Protein AF-A0A182SQM7-F1 (afdb_monomer)

Structure (mmCIF, N/CA/C/O backbone):
data_AF-A0A182SQM7-F1
#
_entry.id   AF-A0A182SQM7-F1
#
loop_
_atom_site.group_PDB
_atom_site.id
_atom_site.type_symbol
_atom_site.label_atom_id
_atom_sit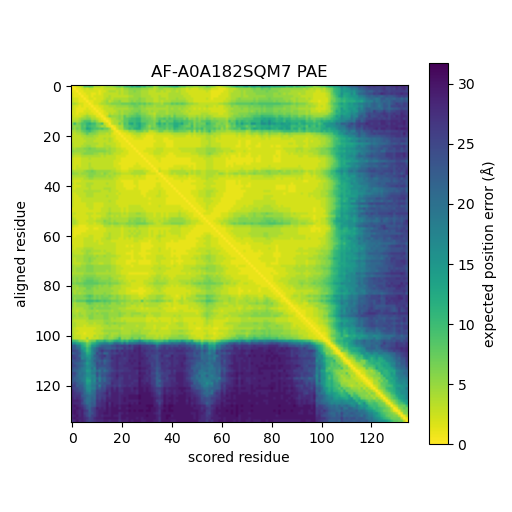e.label_alt_id
_atom_site.label_comp_id
_atom_site.label_asym_id
_atom_site.label_entity_id
_atom_site.label_seq_id
_atom_site.pdbx_PDB_ins_code
_atom_site.Cartn_x
_atom_site.Cartn_y
_atom_site.Cartn_z
_atom_site.occupancy
_atom_site.B_iso_or_equiv
_atom_site.auth_seq_id
_atom_site.auth_comp_id
_atom_site.auth_asym_id
_atom_site.auth_atom_id
_atom_site.pdbx_PDB_model_num
ATOM 1 N N . MET A 1 1 ? 3.279 10.301 -2.614 1.00 81.31 1 MET A N 1
ATOM 2 C CA . MET A 1 1 ? 3.862 10.328 -3.964 1.00 81.31 1 MET A CA 1
ATOM 3 C C . MET A 1 1 ? 4.035 8.900 -4.439 1.00 81.31 1 MET A C 1
ATOM 5 O O . MET A 1 1 ? 4.524 8.095 -3.651 1.00 81.31 1 MET A O 1
ATOM 9 N N . TRP A 1 2 ? 3.585 8.589 -5.652 1.00 90.38 2 TRP A N 1
ATOM 10 C CA . TRP A 1 2 ? 3.805 7.298 -6.308 1.00 90.38 2 TRP A CA 1
ATOM 11 C C . TRP A 1 2 ? 4.825 7.460 -7.431 1.00 90.38 2 TRP A C 1
ATOM 13 O O . TRP A 1 2 ? 4.866 8.499 -8.084 1.00 90.38 2 TRP A O 1
ATOM 23 N N . GLU A 1 3 ? 5.646 6.441 -7.635 1.00 93.25 3 GLU A N 1
ATOM 24 C CA . GLU A 1 3 ? 6.700 6.404 -8.641 1.00 93.25 3 GLU A CA 1
ATOM 25 C C . GLU A 1 3 ? 6.508 5.172 -9.526 1.00 93.25 3 GLU A C 1
ATOM 27 O O . GLU A 1 3 ? 6.259 4.075 -9.026 1.00 93.25 3 GLU A O 1
ATOM 32 N N . GLU A 1 4 ? 6.671 5.344 -10.831 1.00 93.81 4 GLU A N 1
ATOM 33 C CA . GLU A 1 4 ? 6.864 4.244 -11.766 1.00 93.81 4 GLU A CA 1
ATOM 34 C C . GLU A 1 4 ? 8.274 4.264 -12.331 1.00 93.81 4 GLU A C 1
ATOM 36 O O . GLU A 1 4 ? 8.772 5.314 -12.742 1.00 93.81 4 GLU A O 1
ATOM 41 N N . ARG A 1 5 ? 8.896 3.093 -12.454 1.00 94.81 5 ARG A N 1
ATOM 42 C CA . ARG A 1 5 ? 10.221 2.957 -13.059 1.00 94.81 5 ARG A CA 1
ATOM 43 C C . ARG A 1 5 ? 10.243 1.871 -14.117 1.00 94.81 5 ARG A C 1
ATOM 45 O O . ARG A 1 5 ? 9.826 0.746 -13.876 1.00 94.81 5 ARG A O 1
ATOM 52 N N . SER A 1 6 ? 10.832 2.183 -15.256 1.00 94.81 6 SER A N 1
ATOM 53 C CA . SER A 1 6 ? 11.361 1.211 -16.208 1.00 94.81 6 SER A CA 1
ATOM 54 C C . SER A 1 6 ? 12.871 1.405 -16.321 1.00 94.81 6 SER A C 1
ATOM 56 O O . SER A 1 6 ? 13.441 2.343 -15.762 1.00 94.81 6 SER A O 1
ATOM 58 N N . CYS A 1 7 ? 13.553 0.543 -17.075 1.00 92.00 7 CYS A N 1
ATOM 59 C CA . CYS A 1 7 ? 15.004 0.657 -17.244 1.00 92.00 7 CYS A CA 1
ATOM 60 C C . CYS A 1 7 ? 15.463 1.926 -17.974 1.00 92.00 7 CYS A C 1
ATOM 62 O O . CYS A 1 7 ? 16.656 2.212 -17.988 1.00 92.00 7 CYS A O 1
ATOM 64 N N . ARG A 1 8 ? 14.544 2.669 -18.603 1.00 91.75 8 ARG A N 1
ATOM 65 C CA . ARG A 1 8 ? 14.861 3.875 -19.382 1.00 91.75 8 ARG A CA 1
ATOM 66 C C . ARG A 1 8 ? 14.173 5.137 -18.875 1.00 91.75 8 ARG A C 1
ATOM 68 O O . ARG A 1 8 ? 14.527 6.220 -19.324 1.00 91.75 8 ARG A O 1
ATOM 75 N N . GLN A 1 9 ? 13.183 5.016 -17.994 1.00 93.88 9 GLN A N 1
ATOM 76 C CA . GLN A 1 9 ? 12.351 6.145 -17.597 1.00 93.88 9 GLN A CA 1
ATOM 77 C C . GLN A 1 9 ? 11.839 5.976 -16.166 1.00 93.88 9 GLN A C 1
ATOM 79 O O . GLN A 1 9 ? 11.435 4.883 -15.775 1.00 93.88 9 GLN A O 1
ATOM 84 N N . THR A 1 10 ? 11.789 7.087 -15.435 1.00 94.94 10 THR A N 1
ATOM 85 C CA . THR A 1 10 ? 11.073 7.219 -14.163 1.00 94.94 10 THR A CA 1
ATOM 86 C C . THR A 1 10 ? 9.936 8.222 -14.338 1.00 94.94 10 THR A C 1
ATOM 88 O O . THR A 1 10 ? 10.101 9.227 -15.034 1.00 94.94 10 THR A O 1
ATOM 91 N N . ARG A 1 11 ? 8.778 7.945 -13.737 1.00 93.12 11 ARG A N 1
ATOM 92 C CA . ARG A 1 11 ? 7.608 8.829 -13.711 1.00 93.12 11 ARG A CA 1
ATOM 93 C C . ARG A 1 11 ? 7.115 8.981 -12.288 1.00 93.12 11 ARG A C 1
ATOM 95 O O . ARG A 1 11 ? 7.177 8.051 -11.491 1.00 93.12 11 ARG A O 1
ATOM 102 N N . GLU A 1 12 ? 6.590 10.154 -12.000 1.00 92.25 12 GLU A N 1
ATOM 103 C CA . GLU A 1 12 ? 6.192 10.566 -10.669 1.00 92.25 12 GLU A CA 1
ATOM 104 C C . GLU A 1 12 ? 4.736 11.033 -10.710 1.00 92.25 12 GLU A C 1
ATOM 106 O O . GLU A 1 12 ? 4.360 11.869 -11.530 1.00 92.25 12 GLU A O 1
ATOM 111 N N . TRP A 1 13 ? 3.906 10.484 -9.826 1.00 85.56 13 TRP A N 1
ATOM 112 C CA . TRP A 1 13 ? 2.463 10.677 -9.837 1.00 85.56 13 TRP A CA 1
ATOM 113 C C . TRP A 1 13 ? 1.948 11.139 -8.477 1.00 85.56 13 TRP A C 1
ATOM 115 O O . TRP A 1 13 ? 2.096 1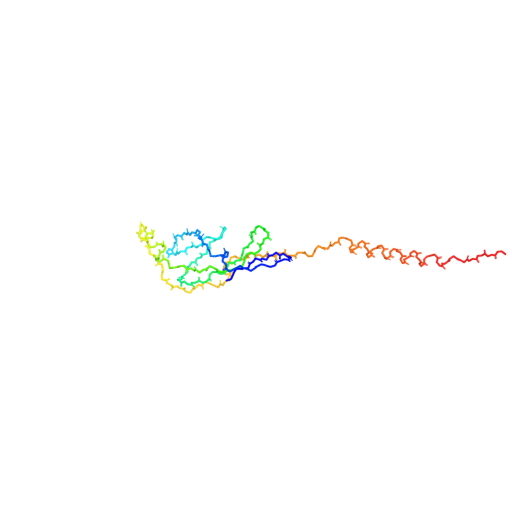0.449 -7.462 1.00 85.56 13 TRP A O 1
ATOM 125 N N . GLN A 1 14 ? 1.276 12.292 -8.462 1.00 82.62 14 GLN A N 1
ATOM 126 C CA . GLN A 1 14 ? 0.664 12.819 -7.240 1.00 82.62 14 GLN A CA 1
ATOM 127 C C . GLN A 1 14 ? -0.582 12.025 -6.819 1.00 82.62 14 GLN A C 1
ATOM 129 O O . G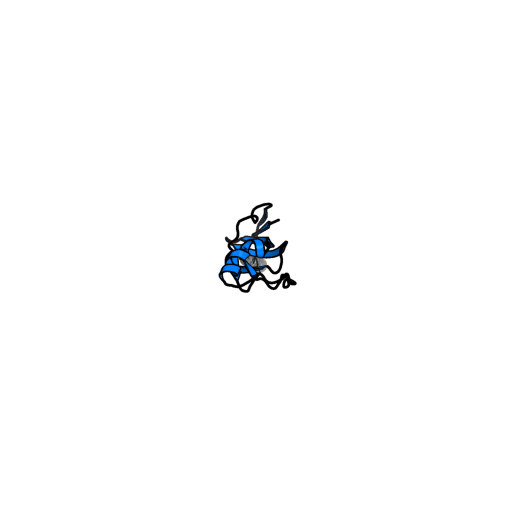LN A 1 14 ? -0.793 11.834 -5.622 1.00 82.62 14 GLN A O 1
ATOM 134 N N . HIS A 1 15 ? -1.356 11.500 -7.780 1.00 78.12 15 HIS A N 1
ATOM 135 C CA . HIS A 1 15 ? -2.680 10.910 -7.517 1.00 78.12 15 HIS A CA 1
ATOM 136 C C . HIS A 1 15 ? -2.872 9.458 -7.981 1.00 78.12 15 HIS A C 1
ATOM 138 O O . HIS A 1 15 ? -3.895 8.861 -7.673 1.00 78.12 15 HIS A O 1
ATOM 144 N N . TRP A 1 16 ? -1.932 8.840 -8.704 1.00 70.38 16 TRP A N 1
ATOM 145 C CA . TRP A 1 16 ? -2.224 7.537 -9.325 1.00 70.38 16 TRP A CA 1
ATOM 146 C C . TRP A 1 16 ? -2.489 6.408 -8.311 1.00 70.38 16 TRP A C 1
ATOM 148 O O . TRP A 1 16 ? -3.358 5.575 -8.529 1.00 70.38 16 TRP A O 1
ATOM 158 N N . GLY A 1 17 ? -1.843 6.412 -7.144 1.00 76.06 17 GLY A N 1
ATOM 159 C CA . GLY A 1 17 ? -2.138 5.413 -6.110 1.00 76.06 17 GLY A CA 1
ATOM 160 C C . GLY A 1 17 ? -3.179 5.817 -5.061 1.00 76.06 17 GLY A C 1
ATOM 161 O O . GLY A 1 17 ? -3.320 5.118 -4.055 1.00 76.06 17 GLY A O 1
ATOM 162 N N . SER A 1 18 ? -3.904 6.926 -5.248 1.00 74.50 18 SER A N 1
ATOM 163 C CA . SER A 1 18 ? -5.118 7.212 -4.472 1.00 74.50 18 SER A CA 1
ATOM 164 C C . SER A 1 18 ? -6.319 6.615 -5.198 1.00 74.50 18 SER A C 1
ATOM 166 O O . SER A 1 18 ? -6.905 7.250 -6.069 1.00 74.50 18 SER A O 1
ATOM 168 N N . GLY A 1 19 ? -6.658 5.374 -4.861 1.00 85.62 19 GLY A N 1
ATOM 169 C CA . GLY A 1 19 ? -7.780 4.653 -5.453 1.00 85.62 19 GLY A CA 1
ATOM 170 C C . GLY A 1 19 ? -8.449 3.718 -4.452 1.00 85.62 19 GLY A C 1
ATOM 171 O O . GLY A 1 19 ? -8.022 3.601 -3.302 1.00 85.62 19 GLY A O 1
ATOM 172 N N . CYS A 1 20 ? -9.513 3.054 -4.896 1.00 89.31 20 CYS A N 1
ATOM 173 C CA . CYS A 1 20 ? -10.193 2.032 -4.112 1.00 89.31 20 CYS A CA 1
ATOM 174 C C . CYS A 1 20 ? -9.443 0.705 -4.237 1.00 89.31 20 CYS A C 1
ATOM 176 O O . CYS A 1 20 ? -9.300 0.163 -5.331 1.00 89.31 20 CYS A O 1
ATOM 178 N N . TYR A 1 21 ? -8.992 0.174 -3.106 1.00 93.25 21 TYR A N 1
ATOM 179 C CA . TYR A 1 21 ? -8.359 -1.136 -3.038 1.00 93.25 21 TYR A CA 1
ATOM 180 C C . TYR A 1 21 ? -9.373 -2.175 -2.575 1.00 93.25 21 TYR A C 1
ATOM 182 O O . TYR A 1 21 ? -10.224 -1.898 -1.726 1.00 93.25 21 TYR A O 1
ATOM 190 N N . GLN A 1 22 ? -9.265 -3.387 -3.111 1.00 95.88 22 GLN A N 1
ATOM 191 C CA . GLN A 1 22 ? -9.991 -4.519 -2.551 1.00 95.88 22 GLN A CA 1
ATOM 192 C C . GLN A 1 22 ? -9.473 -4.806 -1.136 1.00 95.88 22 GLN A C 1
ATOM 194 O O . GLN A 1 22 ? -8.307 -4.561 -0.825 1.00 95.88 22 GLN A O 1
ATOM 199 N N . TYR A 1 23 ? -10.332 -5.342 -0.275 1.00 97.50 23 TYR A N 1
ATOM 200 C CA . TYR A 1 23 ? -9.968 -5.675 1.098 1.00 97.50 23 TYR A CA 1
ATOM 201 C C . TYR A 1 23 ? -10.633 -6.970 1.566 1.00 97.50 23 TYR A C 1
ATOM 203 O O . TYR A 1 23 ? -11.557 -7.476 0.927 1.00 97.50 23 TYR A O 1
ATOM 211 N N . ARG A 1 24 ? -10.141 -7.511 2.683 1.00 97.69 24 ARG A N 1
ATOM 212 C CA . ARG A 1 24 ? -10.723 -8.650 3.407 1.00 97.69 24 ARG A CA 1
ATOM 213 C C . ARG A 1 24 ? -10.620 -8.438 4.913 1.00 97.69 24 ARG A C 1
ATOM 215 O O . ARG A 1 24 ? -9.605 -7.937 5.395 1.00 97.69 24 ARG A O 1
ATOM 222 N N . CYS A 1 25 ? -11.632 -8.885 5.646 1.00 97.94 25 CYS A N 1
ATOM 223 C CA . CYS A 1 25 ? -11.655 -8.880 7.103 1.00 97.94 25 CYS A CA 1
ATOM 224 C C . CYS A 1 25 ? -11.425 -10.308 7.617 1.00 97.94 25 CYS A C 1
ATOM 226 O O . CYS A 1 25 ? -12.259 -11.202 7.468 1.00 97.94 25 CYS A O 1
ATOM 228 N N . GLN A 1 26 ? -10.252 -10.563 8.193 1.00 96.50 26 GLN A N 1
ATOM 229 C CA . GLN A 1 26 ? -9.874 -11.901 8.656 1.00 96.50 26 GLN A CA 1
ATOM 230 C C . GLN A 1 26 ? -8.930 -11.815 9.853 1.00 96.50 26 GLN A C 1
ATOM 232 O O . GLN A 1 26 ? -8.208 -10.837 10.014 1.00 96.50 26 GLN A O 1
ATOM 237 N N . HIS A 1 27 ? -8.955 -12.830 10.718 1.00 95.75 27 HIS A N 1
ATOM 238 C CA . HIS A 1 27 ? -8.110 -12.904 11.918 1.00 95.75 27 HIS A CA 1
ATOM 239 C C . HIS A 1 27 ? -8.188 -11.657 12.823 1.00 95.75 27 HIS A C 1
ATOM 241 O O . HIS A 1 27 ? -7.203 -11.288 13.471 1.00 95.75 27 HIS A O 1
ATOM 247 N N . GLY A 1 28 ? -9.356 -11.002 12.857 1.00 96.50 28 GLY A N 1
ATOM 248 C CA . GLY A 1 28 ? -9.585 -9.761 13.596 1.00 96.50 28 GLY A CA 1
ATOM 249 C C . GLY A 1 28 ? -8.848 -8.537 13.038 1.00 96.50 28 GLY A C 1
ATOM 250 O O . GLY A 1 28 ? -8.712 -7.547 13.755 1.00 96.50 28 GLY A O 1
ATOM 251 N N . ARG A 1 29 ? -8.342 -8.579 11.798 1.00 97.56 29 ARG A N 1
ATOM 252 C CA . ARG A 1 29 ? -7.654 -7.457 11.143 1.00 97.56 29 ARG A CA 1
ATOM 253 C C . ARG A 1 29 ? -8.194 -7.174 9.743 1.00 97.56 29 ARG A C 1
ATOM 255 O O . ARG A 1 29 ? -8.815 -8.019 9.098 1.00 97.56 29 ARG A O 1
ATOM 262 N N . LEU A 1 30 ? -7.926 -5.955 9.282 1.00 98.25 30 LEU A N 1
ATOM 263 C CA . LEU A 1 30 ? -8.163 -5.524 7.911 1.00 98.25 30 LEU A CA 1
ATOM 264 C C . LEU A 1 30 ? -6.952 -5.892 7.048 1.00 98.25 30 LEU A C 1
ATOM 266 O O . LEU A 1 30 ? -5.821 -5.537 7.378 1.00 98.25 30 LEU A O 1
ATOM 270 N N . HIS A 1 31 ? -7.199 -6.555 5.925 1.00 97.94 31 HIS A N 1
ATOM 271 C CA . HIS A 1 31 ? -6.193 -6.865 4.918 1.00 97.94 31 HIS A CA 1
ATOM 272 C C . HIS A 1 31 ? -6.513 -6.117 3.624 1.00 97.94 31 HIS A C 1
ATOM 274 O O . HIS A 1 31 ? -7.593 -6.294 3.066 1.00 97.94 31 HIS A O 1
ATOM 280 N N . ILE A 1 32 ? -5.577 -5.305 3.135 1.00 97.00 32 ILE A N 1
ATOM 281 C CA . ILE A 1 32 ? -5.670 -4.613 1.845 1.00 97.00 32 ILE A CA 1
ATOM 282 C C . ILE A 1 32 ? -5.058 -5.500 0.761 1.00 97.00 32 ILE A C 1
ATOM 284 O O . ILE A 1 32 ? -3.938 -5.992 0.904 1.00 97.00 32 ILE A O 1
ATOM 288 N N . LEU A 1 33 ? -5.788 -5.702 -0.331 1.00 95.56 33 LEU A N 1
ATOM 289 C CA . LEU A 1 33 ? -5.360 -6.495 -1.476 1.00 95.56 33 LEU A CA 1
ATOM 290 C C . LEU A 1 33 ? -4.871 -5.564 -2.584 1.00 95.56 33 LEU A C 1
ATOM 292 O O . LEU A 1 33 ? -5.617 -4.718 -3.081 1.00 95.56 33 LEU A O 1
ATOM 296 N N . ILE A 1 34 ? -3.612 -5.733 -2.976 1.00 92.50 34 ILE A N 1
ATOM 297 C CA . ILE A 1 34 ? -2.977 -4.952 -4.038 1.00 92.50 34 ILE A CA 1
ATOM 298 C C . ILE A 1 34 ? -2.379 -5.945 -5.027 1.00 92.50 34 ILE A C 1
ATOM 300 O O . ILE A 1 34 ? -1.470 -6.705 -4.684 1.00 92.50 34 ILE A O 1
ATOM 304 N N . ALA A 1 35 ? -2.917 -5.957 -6.249 1.00 88.56 35 ALA A N 1
ATOM 305 C CA . ALA A 1 35 ? -2.654 -7.000 -7.237 1.00 88.56 35 ALA A CA 1
ATOM 306 C C . ALA A 1 35 ? -2.894 -8.406 -6.640 1.00 88.56 35 ALA A C 1
ATOM 308 O O . ALA A 1 35 ? -4.008 -8.719 -6.230 1.00 88.56 35 ALA A O 1
ATOM 309 N N . ASN A 1 36 ? -1.862 -9.248 -6.562 1.00 89.38 36 ASN A N 1
ATOM 310 C CA . ASN A 1 36 ? -1.924 -10.604 -6.006 1.00 89.38 36 ASN A CA 1
ATOM 311 C C . ASN A 1 36 ? -1.355 -10.714 -4.578 1.00 89.38 36 ASN A C 1
ATOM 313 O O . ASN A 1 36 ? -1.100 -11.823 -4.105 1.00 89.38 36 ASN A O 1
ATOM 317 N N . LYS A 1 37 ? -1.122 -9.586 -3.896 1.00 91.44 37 LYS A N 1
ATOM 318 C CA . LYS A 1 37 ? -0.509 -9.539 -2.563 1.00 91.44 37 LYS A CA 1
ATOM 319 C C . LYS A 1 37 ? -1.509 -9.015 -1.532 1.00 91.44 37 LYS A C 1
ATOM 321 O O . LYS A 1 37 ? -2.324 -8.140 -1.820 1.00 91.44 37 LYS A O 1
ATOM 326 N N . SER A 1 38 ? -1.422 -9.550 -0.318 1.00 95.12 38 SER A N 1
ATOM 327 C CA . SER A 1 38 ? -2.239 -9.146 0.827 1.00 95.12 38 SER A CA 1
ATOM 328 C C . SER A 1 38 ? -1.370 -8.433 1.856 1.00 95.12 38 SER A C 1
ATOM 330 O O . SER A 1 38 ? -0.358 -8.980 2.293 1.00 95.12 38 SER A O 1
ATOM 332 N N . TYR A 1 39 ? -1.799 -7.249 2.279 1.00 95.94 39 TYR A N 1
ATOM 333 C CA . TYR A 1 39 ? -1.123 -6.419 3.268 1.00 95.94 39 TYR A CA 1
ATOM 334 C C . TYR A 1 39 ? -1.995 -6.267 4.511 1.00 95.94 39 TYR A C 1
ATOM 336 O O . TYR A 1 39 ? -3.151 -5.871 4.408 1.00 95.94 39 TYR A O 1
ATOM 344 N N . GLU A 1 40 ? -1.455 -6.575 5.686 1.00 97.12 40 GLU A N 1
ATOM 345 C CA . GLU A 1 40 ? -2.186 -6.524 6.952 1.00 97.12 40 GLU A CA 1
ATOM 346 C C . GLU A 1 40 ? -2.044 -5.153 7.629 1.00 97.12 40 GLU A C 1
ATOM 348 O O . GLU A 1 40 ? -0.942 -4.609 7.788 1.00 97.12 40 GLU A O 1
ATOM 353 N N . CYS A 1 41 ? -3.185 -4.604 8.042 1.00 97.44 41 CYS A N 1
ATOM 354 C CA . CYS A 1 41 ? -3.274 -3.377 8.816 1.00 97.44 41 CYS A CA 1
ATOM 355 C C . CYS A 1 41 ? -3.328 -3.702 10.314 1.00 97.44 41 CYS A C 1
ATOM 357 O O . CYS A 1 41 ? -4.314 -4.238 10.823 1.00 97.44 41 CYS A O 1
ATOM 359 N N . TYR A 1 42 ? -2.266 -3.334 11.022 1.00 97.50 42 TYR A N 1
ATOM 360 C CA . TYR A 1 42 ? -2.108 -3.467 12.467 1.00 97.50 42 TYR A CA 1
ATOM 361 C C . TYR A 1 42 ? -2.710 -2.282 13.216 1.00 97.50 42 TYR A C 1
ATOM 363 O O . TYR A 1 42 ? -3.190 -2.459 14.330 1.00 97.50 42 TYR A O 1
ATOM 371 N N . PHE A 1 43 ? -2.708 -1.089 12.615 1.00 97.50 43 PHE A N 1
ATOM 372 C CA . PHE A 1 43 ? -3.286 0.123 13.197 1.00 97.50 43 PHE A CA 1
ATOM 373 C C . PHE A 1 43 ? -3.691 1.140 12.120 1.00 97.50 43 PHE A C 1
ATOM 375 O O . PHE A 1 43 ? -3.177 1.134 10.998 1.00 97.50 43 PHE A O 1
ATOM 382 N N . ALA A 1 44 ? -4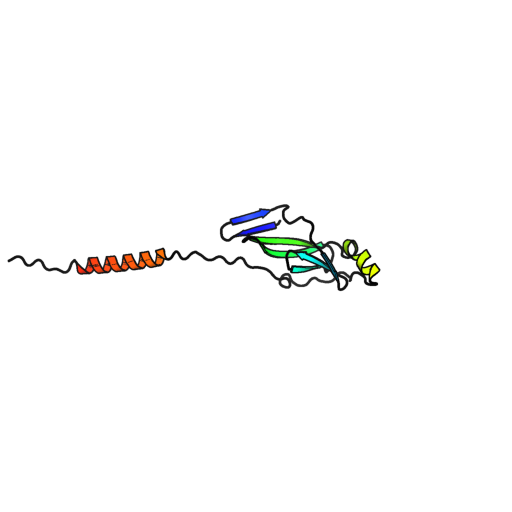.617 2.037 12.469 1.00 97.69 44 ALA A N 1
ATOM 383 C CA . ALA A 1 44 ? -5.045 3.123 11.590 1.00 97.69 44 ALA A CA 1
ATOM 384 C C . ALA A 1 44 ? -3.888 4.100 11.326 1.00 97.69 44 ALA A C 1
ATOM 386 O O . ALA A 1 44 ? -3.171 4.487 12.246 1.00 97.69 44 ALA A O 1
ATOM 387 N N . GLY A 1 45 ? -3.700 4.508 10.072 1.00 96.62 45 GLY A N 1
ATOM 388 C CA . GLY A 1 45 ? -2.598 5.385 9.669 1.00 96.62 45 GLY A CA 1
ATOM 389 C C . GLY A 1 45 ? -1.278 4.663 9.371 1.00 96.62 45 GLY A C 1
ATOM 390 O O . GLY A 1 45 ? -0.324 5.309 8.931 1.00 96.62 45 GLY A O 1
ATOM 391 N N . GLN A 1 46 ? -1.203 3.339 9.554 1.00 96.44 46 GLN A N 1
ATOM 392 C CA . GLN A 1 46 ? -0.039 2.549 9.147 1.00 96.44 46 GLN A CA 1
ATOM 393 C C . GLN A 1 46 ? 0.243 2.743 7.651 1.00 96.44 46 GLN A C 1
ATOM 395 O O . GLN A 1 46 ? -0.647 2.592 6.816 1.00 96.44 46 GLN A O 1
ATOM 400 N N . LYS A 1 47 ? 1.498 3.049 7.303 1.00 94.81 47 LYS A N 1
ATOM 401 C CA . LYS A 1 47 ? 1.950 3.187 5.912 1.00 94.81 47 LYS A CA 1
ATOM 402 C C . LYS A 1 47 ? 2.494 1.855 5.404 1.00 94.81 47 LYS A C 1
ATOM 404 O O . LYS A 1 47 ? 3.561 1.422 5.823 1.00 94.81 47 LYS A O 1
ATOM 409 N N . LEU A 1 48 ? 1.784 1.231 4.475 1.00 94.44 48 LEU A N 1
ATOM 410 C CA . LEU A 1 48 ? 2.212 0.027 3.772 1.00 94.44 48 LEU A CA 1
A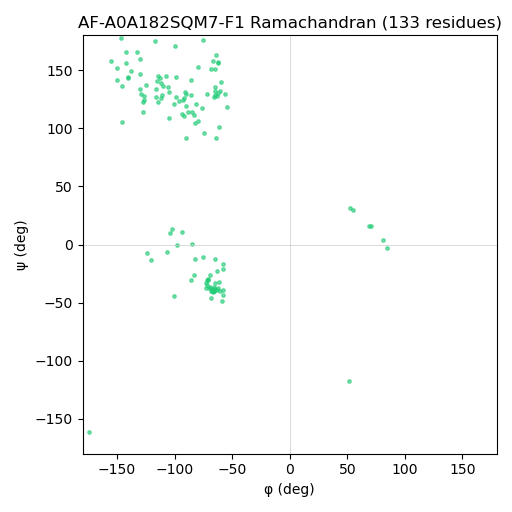TOM 411 C C . LEU A 1 48 ? 3.077 0.426 2.579 1.00 94.44 48 LEU A C 1
ATOM 413 O O . LEU A 1 48 ? 2.567 1.048 1.650 1.00 94.44 48 LEU A O 1
ATOM 417 N N . LYS A 1 49 ? 4.371 0.087 2.586 1.00 94.19 49 LYS A N 1
ATOM 418 C CA . LYS A 1 49 ? 5.253 0.319 1.432 1.00 94.19 49 LYS A CA 1
ATOM 419 C C . LYS A 1 49 ? 4.978 -0.725 0.354 1.00 94.19 49 LYS A C 1
ATOM 421 O O . LYS A 1 49 ? 5.192 -1.917 0.566 1.00 94.19 49 LYS A O 1
ATOM 426 N N . VAL A 1 50 ? 4.525 -0.262 -0.803 1.00 93.12 50 VAL A N 1
ATOM 427 C CA . VAL A 1 50 ? 4.168 -1.105 -1.945 1.00 93.12 50 VAL A CA 1
ATOM 428 C C . VAL A 1 50 ? 5.259 -0.991 -2.996 1.00 93.12 50 VAL A C 1
ATOM 430 O O . VAL A 1 50 ? 5.686 0.113 -3.337 1.00 93.12 50 VAL A O 1
ATOM 433 N N . GLN A 1 51 ? 5.714 -2.139 -3.492 1.00 94.00 51 GLN A N 1
ATOM 434 C CA . GLN A 1 51 ? 6.665 -2.230 -4.590 1.00 94.00 51 GLN A CA 1
ATOM 435 C C . GLN A 1 51 ? 6.337 -3.463 -5.436 1.00 94.00 51 GLN A C 1
ATOM 437 O O . GLN A 1 51 ? 6.584 -4.590 -5.000 1.00 94.00 51 GLN A O 1
ATOM 442 N N . LEU A 1 52 ? 5.748 -3.249 -6.611 1.00 93.44 52 LEU A N 1
ATOM 443 C CA . LEU A 1 52 ? 5.258 -4.323 -7.477 1.00 93.44 52 LEU A CA 1
ATOM 444 C C . LEU A 1 52 ? 5.584 -4.065 -8.946 1.00 93.44 52 LEU A C 1
ATOM 446 O O . LEU A 1 52 ? 5.649 -2.916 -9.377 1.00 93.44 52 LEU A O 1
ATOM 450 N N . MET A 1 53 ? 5.783 -5.133 -9.711 1.00 93.44 53 MET A N 1
ATOM 451 C CA . MET A 1 53 ? 5.924 -5.077 -11.163 1.00 93.44 53 MET A CA 1
ATOM 452 C C . MET A 1 53 ? 4.559 -5.271 -11.824 1.00 93.44 53 MET A C 1
ATOM 454 O O . MET A 1 53 ? 3.886 -6.272 -11.584 1.00 93.44 53 MET A O 1
ATOM 458 N N . ALA A 1 54 ? 4.174 -4.342 -12.695 1.00 89.88 54 ALA A N 1
ATOM 459 C CA . ALA A 1 54 ? 2.985 -4.457 -13.534 1.00 89.88 54 ALA A CA 1
ATOM 460 C C . ALA A 1 54 ? 3.244 -3.791 -14.889 1.00 89.88 54 ALA A C 1
ATOM 462 O O . ALA A 1 54 ? 3.848 -2.723 -14.955 1.00 89.88 54 ALA A O 1
ATOM 463 N N . GLU A 1 55 ? 2.829 -4.449 -15.974 1.00 88.94 55 GLU A N 1
ATOM 464 C CA . GLU A 1 55 ? 2.939 -3.921 -17.348 1.00 88.94 55 GLU A CA 1
ATOM 465 C C . GLU A 1 55 ? 4.368 -3.495 -17.756 1.00 88.94 55 GLU A C 1
ATOM 467 O O . GLU A 1 55 ? 4.569 -2.602 -18.574 1.00 88.94 55 GLU A O 1
ATOM 472 N N . GLY A 1 56 ? 5.393 -4.139 -17.187 1.00 89.38 56 GLY A N 1
ATOM 473 C CA . GLY A 1 56 ? 6.801 -3.819 -17.459 1.00 89.38 56 GLY A CA 1
ATOM 474 C C . GLY A 1 56 ? 7.354 -2.619 -16.680 1.00 89.38 56 GLY A C 1
ATOM 475 O O . GLY A 1 56 ? 8.522 -2.269 -16.862 1.00 89.38 56 GLY A O 1
ATOM 476 N N . TRP A 1 57 ? 6.561 -2.036 -15.782 1.00 93.38 57 TRP A N 1
ATOM 477 C CA . TRP A 1 57 ? 6.958 -0.950 -14.890 1.00 93.38 57 TRP A CA 1
ATOM 478 C C . TRP A 1 57 ? 6.983 -1.421 -13.438 1.00 93.38 57 TRP A C 1
ATOM 480 O O . TRP A 1 57 ? 6.156 -2.224 -13.002 1.00 93.38 57 TRP A O 1
ATOM 490 N N . LEU A 1 58 ? 7.951 -0.914 -12.682 1.00 95.06 58 LEU A N 1
ATOM 491 C CA . LEU A 1 58 ? 8.019 -1.048 -11.236 1.00 95.06 58 LEU A CA 1
ATOM 492 C C . LEU A 1 58 ? 7.251 0.104 -10.599 1.00 95.06 58 LEU A C 1
ATOM 494 O O . LEU A 1 58 ? 7.685 1.251 -10.672 1.00 95.06 58 LEU A O 1
ATOM 498 N N . HIS A 1 59 ? 6.156 -0.222 -9.930 1.00 93.25 59 HIS A N 1
ATOM 499 C CA . HIS A 1 59 ? 5.319 0.707 -9.185 1.00 93.25 59 HIS A CA 1
ATOM 500 C C . HIS A 1 59 ? 5.784 0.749 -7.741 1.00 93.25 59 HIS A C 1
ATOM 502 O O . HIS A 1 59 ? 5.831 -0.288 -7.075 1.00 93.25 59 HIS A O 1
ATOM 508 N N . ARG A 1 60 ? 6.113 1.937 -7.239 1.00 93.38 60 ARG A N 1
ATOM 509 C CA . ARG A 1 60 ? 6.576 2.152 -5.871 1.00 93.38 60 ARG A CA 1
ATOM 510 C C . ARG A 1 60 ? 5.771 3.256 -5.205 1.00 93.38 60 ARG A C 1
ATOM 512 O O . ARG A 1 60 ? 5.647 4.360 -5.723 1.00 93.38 60 ARG A O 1
ATOM 519 N N . GLY A 1 61 ? 5.263 2.979 -4.014 1.00 92.31 61 GLY A N 1
ATOM 520 C CA . GLY A 1 61 ? 4.479 3.955 -3.272 1.00 92.31 61 GLY A CA 1
ATOM 521 C C . GLY A 1 61 ? 4.105 3.477 -1.884 1.00 92.31 61 GLY A C 1
ATOM 522 O O . GLY A 1 61 ? 4.726 2.568 -1.326 1.00 92.31 61 GLY A O 1
ATOM 523 N N . ALA A 1 62 ? 3.089 4.116 -1.313 1.00 92.44 62 ALA A N 1
ATOM 524 C CA . ALA A 1 62 ? 2.543 3.709 -0.034 1.00 92.44 62 ALA A CA 1
ATOM 525 C C . ALA A 1 62 ? 1.020 3.809 -0.014 1.00 92.44 62 ALA A C 1
ATOM 527 O O . ALA A 1 62 ? 0.445 4.754 -0.557 1.00 92.44 62 ALA A O 1
ATOM 528 N N . VAL A 1 63 ? 0.398 2.856 0.674 1.00 93.31 63 VAL A N 1
ATOM 529 C CA . VAL A 1 63 ? -1.026 2.872 1.018 1.00 93.31 63 VAL A CA 1
ATOM 530 C C . VAL A 1 63 ? -1.154 3.099 2.517 1.00 93.31 63 VAL A C 1
ATOM 532 O O . VAL A 1 63 ? -0.404 2.523 3.303 1.00 93.31 63 VAL A O 1
ATOM 535 N N . VAL A 1 64 ? -2.078 3.968 2.920 1.00 94.50 64 VAL A N 1
ATOM 536 C CA . VAL A 1 64 ? -2.345 4.251 4.333 1.00 94.50 64 VAL A CA 1
ATOM 537 C C . VAL A 1 64 ? -3.523 3.398 4.785 1.00 94.50 64 VAL A C 1
ATOM 539 O O . VAL A 1 64 ? -4.598 3.469 4.197 1.00 94.50 64 VAL A O 1
ATOM 542 N N . CYS A 1 65 ? -3.318 2.593 5.823 1.00 96.00 65 CYS A N 1
ATOM 543 C CA . CYS A 1 65 ? -4.360 1.757 6.401 1.00 96.00 65 CYS A CA 1
ATOM 544 C C . CYS A 1 65 ? -5.472 2.610 7.031 1.00 96.00 65 CYS A C 1
ATOM 546 O O . CYS A 1 65 ? -5.169 3.460 7.877 1.00 96.00 65 CYS A O 1
ATOM 548 N N . PRO A 1 66 ? -6.749 2.368 6.692 1.00 96.50 66 PRO A N 1
ATOM 549 C CA . PRO A 1 66 ? -7.863 2.935 7.436 1.00 96.50 66 PRO A CA 1
ATOM 550 C C . PRO A 1 66 ? -8.047 2.200 8.776 1.00 96.50 66 PRO A C 1
ATOM 552 O O . PRO A 1 66 ? -7.360 1.223 9.088 1.00 96.50 66 PRO A O 1
ATOM 555 N N . SER A 1 67 ? -8.986 2.678 9.589 1.00 97.00 67 SER A N 1
ATOM 556 C CA . SER A 1 67 ? -9.393 2.002 10.822 1.00 97.00 67 SER A CA 1
ATOM 557 C C . SER A 1 67 ? -10.049 0.651 10.512 1.00 97.00 67 SER A C 1
ATOM 559 O O . SER A 1 67 ? -10.953 0.557 9.684 1.00 97.00 67 SER A O 1
ATOM 561 N N . CYS A 1 68 ? -9.624 -0.403 11.220 1.00 97.75 68 CYS A N 1
ATOM 562 C CA . CYS A 1 68 ? -10.272 -1.716 11.139 1.00 97.75 68 CYS A CA 1
ATOM 563 C C . CYS A 1 68 ? -11.751 -1.623 11.523 1.00 97.75 68 CYS A C 1
ATOM 565 O O . CYS A 1 68 ? -12.585 -2.266 10.896 1.00 97.75 68 CYS A O 1
ATOM 567 N N . LYS A 1 69 ? -12.086 -0.808 12.532 1.00 97.00 69 LYS A N 1
ATOM 568 C CA . LYS A 1 69 ? -13.471 -0.660 12.991 1.00 97.00 69 LYS A CA 1
ATOM 569 C C . LYS A 1 69 ? -14.343 -0.011 11.915 1.00 97.00 69 LYS A C 1
ATOM 571 O O . LYS A 1 69 ? -15.472 -0.431 11.716 1.00 97.00 69 LYS A O 1
ATOM 576 N N . ASP A 1 70 ? -13.802 0.938 11.164 1.00 96.88 70 ASP A N 1
ATOM 577 C CA . ASP A 1 70 ? -14.583 1.673 10.166 1.00 96.88 70 ASP A CA 1
ATOM 578 C C . ASP A 1 70 ? -14.932 0.785 8.961 1.00 96.88 70 ASP A C 1
ATOM 580 O O . ASP A 1 70 ? -15.970 0.972 8.336 1.00 96.88 70 ASP A O 1
ATOM 584 N N . ILE A 1 71 ? -14.078 -0.199 8.649 1.00 97.50 71 ILE A N 1
ATOM 585 C CA . ILE A 1 71 ? -14.233 -1.067 7.473 1.00 97.50 71 ILE A CA 1
ATOM 586 C C . ILE A 1 71 ? -14.827 -2.439 7.825 1.00 97.50 71 ILE A C 1
ATOM 588 O O . ILE A 1 71 ? -15.707 -2.929 7.126 1.00 97.50 71 ILE A O 1
ATOM 592 N N . CYS A 1 72 ? -14.355 -3.072 8.900 1.00 97.94 72 CYS A N 1
ATOM 593 C CA . CYS A 1 72 ? -14.627 -4.480 9.205 1.00 97.94 72 CYS A CA 1
ATOM 594 C C . CYS A 1 72 ? -15.604 -4.716 10.364 1.00 97.94 72 CYS A C 1
ATOM 596 O O . CYS A 1 72 ? -15.953 -5.871 10.609 1.00 97.94 72 CYS A O 1
ATOM 598 N N . ASN A 1 73 ? -16.037 -3.685 11.107 1.00 96.25 73 ASN A N 1
ATOM 599 C CA . ASN A 1 73 ? -16.797 -3.899 12.348 1.00 96.25 73 ASN A CA 1
ATOM 600 C C . ASN A 1 73 ? -18.088 -4.693 12.117 1.00 96.25 73 ASN A C 1
ATOM 602 O O . ASN A 1 73 ? -18.295 -5.707 12.776 1.00 96.25 73 ASN A O 1
ATOM 606 N N . THR A 1 74 ? -18.893 -4.305 11.126 1.00 97.06 74 THR A N 1
ATOM 607 C CA . THR A 1 74 ? -20.150 -4.995 10.796 1.00 97.06 74 THR A CA 1
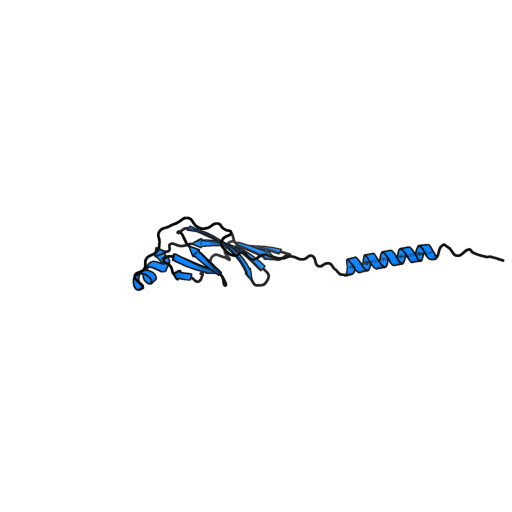ATOM 608 C C . THR A 1 74 ? -19.928 -6.457 10.392 1.00 97.06 74 THR A C 1
ATOM 610 O O . THR A 1 74 ? -20.691 -7.337 10.791 1.00 97.06 74 THR A O 1
ATOM 613 N N . GLU A 1 75 ? -18.874 -6.751 9.618 1.00 97.50 75 GLU A N 1
ATOM 614 C CA . GLU A 1 75 ? -18.575 -8.122 9.182 1.00 97.50 75 GLU A CA 1
ATOM 615 C C . GLU A 1 75 ? -18.139 -9.003 10.357 1.00 97.50 75 GLU A C 1
ATOM 617 O O . GLU A 1 75 ? -18.639 -10.120 10.518 1.00 97.50 75 GLU A O 1
ATOM 622 N N . PHE A 1 76 ? -17.236 -8.495 11.197 1.00 97.69 76 PHE A N 1
ATOM 623 C CA . PHE A 1 76 ? -16.777 -9.220 12.374 1.00 97.69 76 PHE A CA 1
ATOM 624 C C . PHE A 1 76 ? -17.899 -9.411 13.393 1.00 97.69 76 PHE A C 1
ATOM 626 O O . PHE A 1 76 ? -18.047 -10.511 13.920 1.00 97.69 76 PHE A O 1
ATOM 633 N N . GLU A 1 77 ? -18.752 -8.410 13.610 1.00 96.44 77 GLU A N 1
ATOM 634 C CA . GLU A 1 77 ? -19.915 -8.535 14.490 1.00 96.44 77 GLU A CA 1
ATOM 635 C C . GLU A 1 77 ? -20.850 -9.662 14.066 1.00 96.44 77 GLU A C 1
ATOM 637 O O . GLU A 1 77 ? -21.239 -10.476 14.905 1.00 96.44 77 GLU A O 1
ATOM 642 N N . ARG A 1 78 ? -21.120 -9.783 12.762 1.00 97.19 78 ARG A N 1
ATOM 643 C CA . ARG A 1 78 ? -21.940 -10.867 12.203 1.00 97.19 78 ARG A CA 1
ATOM 644 C C . ARG A 1 78 ? -21.327 -12.258 12.414 1.00 97.19 78 ARG A C 1
ATOM 646 O O . ARG A 1 78 ? -22.048 -13.251 12.388 1.00 97.19 78 ARG A O 1
ATOM 653 N N . ARG A 1 79 ? -20.008 -12.331 12.611 1.00 97.25 79 ARG A N 1
ATOM 654 C CA . ARG A 1 79 ? -19.243 -13.560 12.884 1.00 97.25 79 ARG A CA 1
ATOM 655 C C . ARG A 1 79 ? -18.960 -13.784 14.375 1.00 97.25 79 ARG A C 1
ATOM 657 O O . ARG A 1 79 ? -18.328 -14.776 14.716 1.00 97.25 79 ARG A O 1
ATOM 664 N N . GLY A 1 80 ? -19.394 -12.882 15.262 1.00 96.56 80 GLY A N 1
ATOM 665 C CA . GLY A 1 80 ? -19.030 -12.926 16.684 1.00 96.56 80 GLY A CA 1
ATOM 666 C C . GLY A 1 80 ? -17.559 -12.578 16.966 1.00 96.56 80 GLY A C 1
ATOM 667 O O . GLY A 1 80 ? -17.059 -12.836 18.056 1.00 96.56 80 GLY A O 1
ATOM 668 N N . GLU A 1 81 ? -16.863 -11.981 16.001 1.00 96.56 81 GLU A N 1
ATOM 669 C CA . GLU A 1 81 ? -15.469 -11.542 16.090 1.00 96.56 81 GLU A CA 1
ATOM 670 C C . GLU A 1 81 ? -15.390 -10.032 16.365 1.00 96.56 81 GLU A C 1
ATOM 672 O O . GLU A 1 81 ? -16.390 -9.309 16.307 1.00 96.56 81 GLU A O 1
ATOM 677 N N . ARG A 1 82 ? -14.192 -9.518 16.657 1.00 96.94 82 ARG A N 1
ATOM 678 C CA . ARG A 1 82 ? -13.926 -8.080 16.815 1.00 96.94 82 ARG A CA 1
ATOM 679 C C . ARG A 1 82 ? -12.559 -7.723 16.239 1.00 96.94 82 ARG A C 1
ATOM 681 O O . ARG A 1 82 ? -11.668 -8.569 16.166 1.00 96.94 82 ARG A O 1
ATOM 688 N N . CYS A 1 83 ? -12.386 -6.453 15.872 1.00 97.19 83 CYS A N 1
ATOM 689 C CA . CYS A 1 83 ? -11.072 -5.933 15.510 1.00 97.19 83 CYS A CA 1
ATOM 690 C C . CYS A 1 83 ? -10.100 -6.062 16.688 1.00 97.19 83 CYS A C 1
ATOM 692 O O . CYS A 1 83 ? -10.416 -5.652 17.809 1.00 97.19 83 CYS A O 1
ATOM 694 N N . LYS A 1 84 ? -8.905 -6.586 16.413 1.00 96.75 84 LYS A N 1
ATOM 695 C CA . LYS A 1 84 ? -7.787 -6.598 17.358 1.00 96.75 84 LYS A CA 1
ATOM 696 C C . LYS A 1 84 ? -7.360 -5.174 17.706 1.00 96.75 84 LYS A C 1
ATOM 698 O O . LYS A 1 84 ? -7.590 -4.230 16.946 1.00 96.75 84 LYS A O 1
ATOM 703 N N . ILE A 1 85 ? -6.722 -5.035 18.863 1.00 95.50 85 ILE A N 1
ATOM 704 C CA . ILE A 1 85 ? -6.115 -3.771 19.274 1.00 95.50 85 ILE A CA 1
ATOM 705 C C . ILE A 1 85 ? -4.938 -3.408 18.358 1.00 95.50 85 ILE A C 1
ATOM 707 O O . ILE A 1 85 ? -4.349 -4.269 17.695 1.00 95.50 85 ILE A O 1
ATOM 711 N N . SER A 1 86 ? -4.615 -2.116 18.326 1.00 94.50 86 SER A N 1
ATOM 712 C CA . SER A 1 86 ? -3.448 -1.605 17.614 1.00 94.50 86 SER A CA 1
ATOM 713 C C . SER A 1 86 ? -2.164 -2.192 18.199 1.00 94.50 86 SER A C 1
ATOM 715 O O . SER A 1 86 ? -1.951 -2.131 19.408 1.00 94.50 86 SER A O 1
ATOM 717 N N . GLU A 1 87 ? -1.299 -2.720 17.340 1.00 93.75 87 GLU A N 1
ATOM 718 C CA . GLU A 1 87 ? -0.020 -3.341 17.709 1.00 93.75 87 GLU A CA 1
ATOM 719 C C . GLU A 1 87 ? 1.106 -2.807 16.817 1.00 93.75 87 GLU A C 1
ATOM 721 O O . GLU A 1 87 ? 0.850 -2.190 15.781 1.00 93.75 87 GLU A O 1
ATOM 726 N N . SER A 1 88 ? 2.366 -3.040 17.193 1.00 94.06 88 SER A N 1
ATOM 727 C CA . SER A 1 88 ? 3.498 -2.676 16.340 1.00 94.06 88 SER A CA 1
ATOM 728 C C . SER A 1 88 ? 3.459 -3.463 15.031 1.00 94.06 88 SER A C 1
ATOM 730 O O . SER A 1 88 ? 3.397 -4.693 15.045 1.00 94.06 88 SER A O 1
ATOM 732 N N . ALA A 1 89 ? 3.543 -2.753 13.908 1.00 95.00 89 ALA A N 1
ATOM 733 C CA . ALA A 1 89 ? 3.638 -3.376 12.597 1.00 95.00 89 ALA A CA 1
ATOM 734 C C . ALA A 1 89 ? 4.994 -4.090 12.417 1.00 95.00 89 ALA A C 1
ATOM 736 O O . ALA A 1 89 ? 6.002 -3.652 12.984 1.00 95.00 89 ALA A O 1
ATOM 737 N N . PRO A 1 90 ? 5.043 -5.159 11.603 1.00 95.31 90 PRO A N 1
ATOM 738 C CA . PRO A 1 90 ? 6.290 -5.804 11.220 1.00 95.31 90 PRO A CA 1
ATOM 739 C C . PRO A 1 90 ? 7.179 -4.846 10.402 1.00 95.31 90 PRO A C 1
ATOM 741 O O . PRO A 1 90 ? 6.693 -3.843 9.870 1.00 95.31 90 PRO A O 1
ATOM 744 N N . PRO A 1 91 ? 8.484 -5.144 10.267 1.00 94.12 91 PRO A N 1
ATOM 745 C CA . PRO A 1 91 ? 9.391 -4.324 9.469 1.00 94.12 91 PRO A CA 1
ATOM 746 C C . PRO A 1 91 ? 8.985 -4.292 7.988 1.00 94.12 91 PRO A C 1
ATOM 748 O O . PRO A 1 91 ? 8.401 -5.237 7.467 1.00 94.12 91 PRO A O 1
ATOM 751 N N . ASP A 1 92 ? 9.387 -3.243 7.264 1.00 88.19 92 ASP A N 1
ATOM 752 C CA . ASP A 1 92 ? 9.050 -3.054 5.840 1.00 88.19 92 ASP A CA 1
ATOM 753 C C . ASP A 1 92 ? 9.512 -4.195 4.914 1.00 88.19 92 ASP A C 1
ATOM 755 O O . ASP A 1 92 ? 9.032 -4.316 3.787 1.00 88.19 92 ASP A O 1
ATOM 759 N N . SER A 1 93 ? 10.503 -4.988 5.332 1.00 90.81 93 SER A N 1
ATOM 760 C CA . SER A 1 93 ? 10.985 -6.178 4.615 1.00 90.81 93 SER A CA 1
ATOM 761 C C . SER A 1 93 ? 10.058 -7.384 4.726 1.00 90.81 93 SER A C 1
ATOM 763 O O . SER A 1 93 ? 10.271 -8.354 4.006 1.00 90.81 93 SER A O 1
ATOM 765 N N . TYR A 1 94 ? 9.054 -7.336 5.603 1.00 94.44 94 TYR A N 1
ATOM 766 C CA . TYR A 1 94 ? 8.097 -8.420 5.793 1.00 94.44 94 TYR A CA 1
ATOM 767 C C . TYR A 1 94 ? 7.237 -8.659 4.546 1.00 94.44 94 TYR A C 1
ATOM 769 O O . TYR A 1 94 ? 6.954 -9.802 4.194 1.00 94.44 94 TYR A O 1
ATOM 777 N N . TYR A 1 95 ? 6.848 -7.587 3.851 1.00 92.56 95 TYR A N 1
ATOM 778 C CA . TYR A 1 95 ? 6.045 -7.694 2.639 1.00 92.56 95 TYR A CA 1
ATOM 779 C C . TYR A 1 95 ? 6.917 -7.913 1.395 1.00 92.56 95 TYR A C 1
ATOM 781 O O . TYR A 1 95 ? 7.967 -7.274 1.268 1.00 92.56 95 TYR A O 1
ATOM 789 N N . PRO A 1 96 ? 6.480 -8.759 0.438 1.00 91.06 96 PRO A N 1
ATOM 790 C CA . PRO A 1 96 ? 7.219 -8.983 -0.797 1.00 91.06 96 PRO A CA 1
ATOM 791 C C . PRO A 1 96 ? 7.394 -7.693 -1.597 1.00 91.06 96 PRO A C 1
ATOM 793 O O . PRO A 1 96 ? 6.455 -6.904 -1.737 1.00 91.06 96 PRO A O 1
ATOM 796 N N . ARG A 1 97 ? 8.586 -7.519 -2.169 1.00 93.31 97 ARG A N 1
ATOM 797 C CA . ARG A 1 97 ? 8.930 -6.392 -3.036 1.00 93.31 97 ARG A CA 1
ATOM 798 C C . ARG A 1 97 ? 9.486 -6.923 -4.339 1.00 93.31 97 ARG A C 1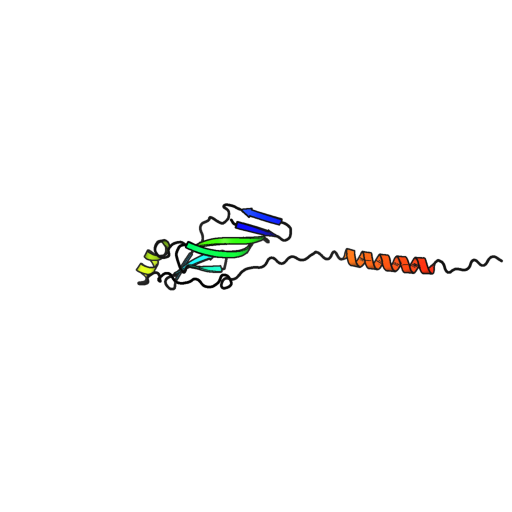
ATOM 800 O O . ARG A 1 97 ? 10.450 -7.685 -4.325 1.00 93.31 97 ARG A O 1
ATOM 807 N N . ASP A 1 98 ? 8.886 -6.512 -5.443 1.00 94.06 98 ASP A N 1
ATOM 808 C CA . ASP A 1 98 ? 9.374 -6.909 -6.757 1.00 94.06 98 ASP A CA 1
ATOM 809 C C . ASP A 1 98 ? 10.588 -6.048 -7.141 1.00 94.06 98 ASP A C 1
ATOM 811 O O . ASP A 1 98 ? 10.730 -4.912 -6.685 1.00 94.06 98 ASP A O 1
ATOM 815 N N . GLU A 1 99 ? 11.481 -6.573 -7.977 1.00 93.19 99 GLU A N 1
ATOM 816 C CA . GLU A 1 99 ? 12.697 -5.871 -8.397 1.00 93.19 99 GLU A CA 1
ATOM 817 C C . GLU A 1 99 ? 12.699 -5.598 -9.899 1.00 93.19 99 GLU A C 1
ATOM 819 O O . GLU A 1 99 ? 12.462 -6.492 -10.715 1.00 93.19 99 GLU A O 1
ATOM 824 N N . LEU A 1 100 ? 13.049 -4.364 -10.266 1.00 94.25 100 LEU A N 1
ATOM 825 C CA . LEU A 1 100 ? 13.306 -3.997 -11.651 1.00 94.25 100 LEU A CA 1
ATOM 826 C C . LEU A 1 100 ? 14.715 -4.451 -12.043 1.00 94.25 100 LEU A C 1
ATOM 828 O O . LEU A 1 100 ? 15.709 -3.844 -11.643 1.00 94.25 100 LEU A O 1
ATOM 832 N N . LYS A 1 101 ? 14.800 -5.509 -12.848 1.00 92.81 101 LYS A N 1
ATOM 833 C CA . LYS A 1 101 ? 16.068 -5.987 -13.406 1.00 92.81 101 LYS A CA 1
ATOM 834 C C . LYS A 1 101 ? 16.340 -5.303 -14.737 1.00 92.81 101 LYS A C 1
ATOM 836 O O . LYS A 1 101 ? 15.580 -5.464 -15.687 1.00 92.81 101 LYS A O 1
ATOM 841 N N . CYS A 1 102 ? 17.452 -4.579 -14.807 1.00 90.56 102 CYS A N 1
ATOM 842 C CA . CYS A 1 102 ? 17.905 -3.925 -16.025 1.00 90.56 102 CYS A CA 1
ATOM 843 C C . CYS A 1 102 ? 19.180 -4.579 -16.530 1.00 90.56 102 CYS A C 1
ATOM 845 O O . CYS A 1 102 ? 20.164 -4.695 -15.804 1.00 90.56 102 CYS A O 1
ATOM 847 N N . SER A 1 103 ? 19.163 -4.989 -17.792 1.00 85.31 103 SER A N 1
ATOM 848 C CA . SER A 1 103 ? 20.351 -5.461 -18.490 1.00 85.31 103 SER A CA 1
ATOM 849 C C . SER A 1 103 ? 20.799 -4.385 -19.466 1.00 85.31 103 SER A C 1
ATOM 851 O O . SER A 1 103 ? 19.982 -3.822 -20.197 1.00 85.31 103 SER A O 1
ATOM 853 N N . SER A 1 104 ? 22.101 -4.107 -19.514 1.00 75.12 104 SER A N 1
ATOM 854 C CA . SER A 1 104 ? 22.661 -3.471 -20.698 1.00 75.12 104 SER A CA 1
ATOM 855 C C . SER A 1 104 ? 22.532 -4.477 -21.838 1.00 75.12 104 SER A C 1
ATOM 857 O O . SER A 1 104 ? 22.937 -5.634 -21.708 1.00 75.12 104 SER A O 1
ATOM 859 N N . ALA A 1 105 ? 21.927 -4.072 -22.954 1.00 66.44 105 ALA A N 1
ATOM 860 C CA . ALA A 1 105 ? 22.066 -4.842 -24.176 1.00 66.44 105 ALA A CA 1
ATOM 861 C C . ALA A 1 105 ? 23.564 -4.843 -24.502 1.00 66.44 105 ALA A C 1
ATOM 863 O O . ALA A 1 105 ? 24.095 -3.842 -24.978 1.00 66.44 105 ALA A O 1
ATOM 864 N N . GLN A 1 106 ? 24.271 -5.933 -24.191 1.00 60.66 106 GLN A N 1
ATOM 865 C CA . GLN A 1 106 ? 25.580 -6.179 -24.777 1.00 60.66 106 GLN A CA 1
ATOM 866 C C . GLN A 1 106 ? 25.312 -6.347 -26.266 1.00 60.66 106 GLN A C 1
ATOM 868 O O . GLN A 1 106 ? 24.959 -7.433 -26.719 1.00 60.66 106 GLN A O 1
ATOM 873 N N . THR A 1 107 ? 25.385 -5.255 -27.025 1.00 57.72 107 THR A N 1
ATOM 874 C CA . THR A 1 107 ? 25.303 -5.325 -28.477 1.00 57.72 107 THR A CA 1
ATOM 875 C C . THR A 1 107 ? 26.386 -6.307 -28.920 1.00 57.72 107 THR A C 1
ATOM 877 O O . THR A 1 107 ? 27.566 -6.031 -28.672 1.00 57.72 107 THR A O 1
ATOM 880 N N . PRO A 1 108 ? 26.046 -7.438 -29.566 1.00 58.47 108 PRO A N 1
ATOM 881 C CA . PRO A 1 108 ? 27.049 -8.401 -30.028 1.00 58.47 108 PRO A CA 1
ATOM 882 C C . PRO A 1 108 ? 28.058 -7.754 -30.994 1.00 58.47 108 PRO A C 1
ATOM 884 O O . PRO A 1 108 ? 29.161 -8.259 -31.183 1.00 58.47 108 PRO A O 1
ATOM 887 N N . HIS A 1 109 ? 27.719 -6.581 -31.541 1.00 57.50 109 HIS A N 1
ATOM 888 C CA . HIS A 1 109 ? 28.591 -5.751 -32.362 1.00 57.50 109 HIS A CA 1
ATOM 889 C C .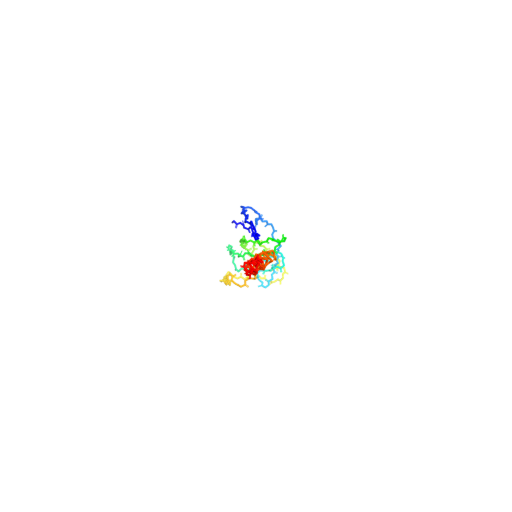 HIS A 1 109 ? 29.854 -5.260 -31.650 1.00 57.50 109 HIS A C 1
ATOM 891 O O . HIS A 1 109 ? 30.880 -5.164 -32.305 1.00 57.50 109 HIS A O 1
ATOM 897 N N . ALA A 1 110 ? 29.848 -5.009 -30.337 1.00 59.25 110 ALA A N 1
ATOM 898 C CA . ALA A 1 110 ? 31.062 -4.538 -29.657 1.00 59.25 110 ALA A CA 1
ATOM 899 C C . ALA A 1 110 ? 32.170 -5.610 -29.661 1.00 59.25 110 ALA A C 1
ATOM 901 O O . ALA A 1 110 ? 33.339 -5.300 -29.878 1.00 59.25 110 ALA A O 1
ATOM 902 N N . LYS A 1 111 ? 31.794 -6.888 -29.499 1.00 60.56 111 LYS A N 1
ATOM 903 C CA . LYS A 1 111 ? 32.730 -8.020 -29.595 1.00 60.56 111 LYS A CA 1
ATOM 904 C C . LYS A 1 111 ? 33.151 -8.291 -31.043 1.00 60.56 111 LYS A C 1
ATOM 906 O O . LYS A 1 111 ? 34.318 -8.582 -31.283 1.00 60.56 111 LYS A O 1
ATOM 911 N N . ALA A 1 112 ? 32.231 -8.147 -32.000 1.00 60.59 112 ALA A N 1
ATOM 912 C CA . ALA A 1 112 ? 32.532 -8.315 -33.423 1.00 60.59 112 ALA A CA 1
ATOM 913 C C . ALA A 1 112 ? 33.469 -7.218 -33.968 1.00 60.59 112 ALA A C 1
ATOM 915 O O . ALA A 1 112 ? 34.386 -7.535 -34.718 1.00 60.59 112 ALA A O 1
ATOM 916 N N . LEU A 1 113 ? 33.286 -5.958 -33.550 1.00 59.97 113 LEU A N 1
ATOM 917 C CA . LEU A 1 113 ? 34.139 -4.825 -33.933 1.00 59.97 113 LEU A CA 1
ATOM 918 C C . LEU A 1 113 ? 35.556 -4.942 -33.355 1.00 59.97 113 LEU A C 1
ATOM 920 O O . 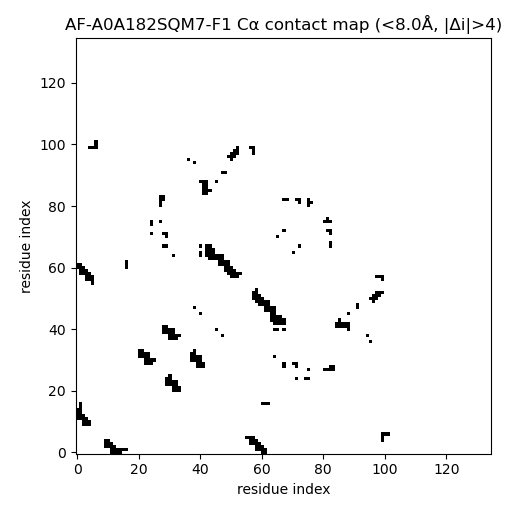LEU A 1 113 ? 36.528 -4.630 -34.037 1.00 59.97 113 LEU A O 1
ATOM 924 N N . LEU A 1 114 ? 35.694 -5.426 -32.116 1.00 61.00 114 LEU A N 1
ATOM 925 C CA . LEU A 1 114 ? 37.010 -5.696 -31.530 1.00 61.00 114 LEU A CA 1
ATOM 926 C C . LEU A 1 114 ? 37.732 -6.840 -32.258 1.00 61.00 114 LEU A C 1
ATOM 928 O O . LEU A 1 114 ? 38.927 -6.734 -32.521 1.00 61.00 114 LEU A O 1
ATOM 932 N N . ALA A 1 115 ? 37.021 -7.907 -32.635 1.00 64.25 115 ALA A N 1
ATOM 933 C CA . ALA A 1 115 ? 37.612 -9.031 -33.360 1.00 64.25 115 ALA A CA 1
ATOM 934 C C . ALA A 1 115 ? 38.071 -8.651 -34.781 1.00 64.25 115 ALA A C 1
ATOM 936 O O . ALA A 1 115 ? 39.145 -9.072 -35.212 1.00 64.25 115 ALA A O 1
ATOM 937 N N . SER A 1 116 ? 37.301 -7.829 -35.501 1.00 62.34 116 SER A N 1
ATOM 938 C CA . SER A 1 116 ? 37.677 -7.371 -36.843 1.00 62.34 116 SER A CA 1
ATOM 939 C C . SER A 1 116 ? 38.858 -6.395 -36.828 1.00 62.34 116 SER A C 1
ATOM 941 O O . SER A 1 116 ? 39.737 -6.510 -37.681 1.00 62.34 116 SER A O 1
ATOM 943 N N . LEU A 1 117 ? 38.951 -5.500 -35.835 1.00 63.03 117 LEU A N 1
ATOM 944 C CA . LEU A 1 117 ? 40.111 -4.612 -35.659 1.00 63.03 117 LEU A CA 1
ATOM 945 C C . LEU A 1 117 ? 41.417 -5.381 -35.394 1.00 63.03 117 LEU A C 1
ATOM 947 O O . LEU A 1 117 ? 42.463 -5.000 -35.915 1.00 63.03 117 LEU A O 1
ATOM 951 N N . ILE A 1 118 ? 41.360 -6.476 -34.629 1.00 65.25 118 ILE A N 1
ATOM 952 C CA . ILE A 1 118 ? 42.530 -7.332 -34.361 1.00 65.25 118 ILE A CA 1
ATOM 953 C C . ILE A 1 118 ? 42.982 -8.067 -35.634 1.00 65.25 118 ILE A C 1
ATOM 955 O O . ILE A 1 118 ? 44.176 -8.166 -35.900 1.00 65.25 118 ILE A O 1
ATOM 959 N N . LEU A 1 119 ? 42.047 -8.552 -36.456 1.00 60.84 119 LEU A N 1
ATOM 960 C CA . LEU A 1 119 ? 42.383 -9.211 -37.726 1.00 60.84 119 LEU A CA 1
ATOM 961 C C . LEU A 1 119 ? 43.016 -8.238 -38.736 1.00 60.84 119 LEU A C 1
ATOM 963 O O . LEU A 1 119 ? 43.984 -8.593 -39.407 1.00 60.84 119 LEU A O 1
ATOM 967 N N . LEU A 1 120 ? 42.521 -6.999 -38.811 1.00 59.91 120 LEU A N 1
ATOM 968 C CA . LEU A 1 120 ? 43.068 -5.967 -39.697 1.00 59.91 120 LEU A CA 1
ATOM 969 C C . LEU A 1 120 ? 44.520 -5.590 -39.344 1.00 59.91 120 LEU A C 1
ATOM 971 O O . LEU A 1 120 ? 45.337 -5.448 -40.253 1.00 59.91 120 LEU A O 1
ATOM 975 N N . SER A 1 121 ? 44.883 -5.498 -38.059 1.00 62.56 121 SER A N 1
ATOM 976 C CA . SER A 1 121 ? 46.260 -5.167 -37.648 1.00 62.56 121 SER A CA 1
ATOM 977 C C . SER A 1 121 ? 47.274 -6.292 -37.904 1.00 62.56 121 SER A C 1
ATOM 979 O O . SER A 1 121 ? 48.435 -6.016 -38.203 1.00 62.56 121 SER A O 1
ATOM 981 N N . LEU A 1 122 ? 46.849 -7.558 -37.856 1.00 59.06 122 LEU A N 1
ATOM 982 C CA . LEU A 1 122 ? 47.694 -8.706 -38.218 1.00 59.06 122 LEU A CA 1
ATOM 983 C C . LEU A 1 122 ? 47.994 -8.753 -39.725 1.00 59.06 122 LEU A C 1
ATOM 985 O O . LEU A 1 122 ? 49.108 -9.088 -40.123 1.00 59.06 122 LEU A O 1
ATOM 989 N N . THR A 1 123 ? 47.029 -8.382 -40.574 1.00 57.62 123 THR A N 1
ATOM 990 C CA . THR A 1 123 ? 47.228 -8.391 -42.036 1.00 57.62 123 THR A CA 1
ATOM 991 C C . THR A 1 123 ? 48.155 -7.280 -42.533 1.00 57.62 123 THR A C 1
ATOM 993 O O . THR A 1 123 ? 48.958 -7.517 -43.434 1.00 57.62 123 THR A O 1
ATOM 996 N N . THR A 1 124 ? 48.130 -6.092 -41.920 1.00 54.72 124 THR A N 1
ATOM 997 C CA . THR A 1 124 ? 49.036 -4.993 -42.298 1.00 54.72 124 THR A CA 1
ATOM 998 C C . THR A 1 124 ? 50.484 -5.249 -41.877 1.00 54.72 124 THR A C 1
ATOM 1000 O O . THR A 1 124 ? 51.398 -4.846 -42.594 1.00 54.72 124 THR A O 1
ATOM 1003 N N . ALA A 1 125 ? 50.710 -5.979 -40.779 1.00 54.78 125 ALA A N 1
ATOM 1004 C CA . ALA A 1 125 ? 52.045 -6.416 -40.364 1.00 54.78 125 ALA A CA 1
ATOM 1005 C C . ALA A 1 125 ? 52.653 -7.486 -41.295 1.00 54.78 125 ALA A C 1
ATOM 1007 O O . ALA A 1 125 ? 53.873 -7.590 -41.396 1.00 54.78 125 ALA A O 1
ATOM 1008 N N . ALA A 1 126 ? 51.823 -8.272 -41.989 1.00 53.09 126 ALA A N 1
ATOM 1009 C CA . ALA A 1 126 ? 52.284 -9.315 -42.907 1.00 53.09 126 ALA A CA 1
ATOM 1010 C C . ALA A 1 126 ? 52.631 -8.789 -44.314 1.00 53.09 126 ALA A C 1
ATOM 1012 O O . ALA A 1 126 ? 53.460 -9.385 -44.995 1.00 53.09 126 ALA A O 1
ATOM 1013 N N . SER A 1 127 ? 52.039 -7.675 -44.765 1.00 53.34 127 SER A N 1
ATOM 1014 C CA . SER A 1 127 ? 52.313 -7.116 -46.103 1.00 53.34 127 SER A CA 1
ATOM 1015 C C . SER A 1 127 ? 53.578 -6.253 -46.196 1.00 53.34 127 SER A C 1
ATOM 1017 O O . SER A 1 127 ? 54.026 -5.972 -47.305 1.00 53.34 127 SER A O 1
ATOM 1019 N N . THR A 1 128 ? 54.193 -5.850 -45.081 1.00 53.75 128 THR A N 1
ATOM 1020 C CA . THR A 1 128 ? 55.442 -5.060 -45.086 1.00 53.75 128 THR A CA 1
ATOM 1021 C C . THR A 1 128 ? 56.719 -5.902 -45.196 1.00 53.75 128 THR A C 1
ATOM 1023 O O . THR A 1 128 ? 57.807 -5.333 -45.236 1.00 53.75 128 THR A O 1
ATOM 1026 N N . SER A 1 129 ? 56.626 -7.235 -45.285 1.00 53.44 129 SER A N 1
ATOM 1027 C CA . SER A 1 129 ? 57.789 -8.138 -45.273 1.00 53.44 129 SER A CA 1
ATOM 1028 C C . SER A 1 129 ? 58.187 -8.737 -46.631 1.00 53.44 129 SER A C 1
ATOM 1030 O O . SER A 1 129 ? 59.061 -9.600 -46.661 1.00 53.44 129 SER A O 1
ATOM 1032 N N . VAL A 1 130 ? 57.624 -8.290 -47.764 1.00 56.47 130 VAL A N 1
ATOM 1033 C CA . VAL A 1 130 ? 58.077 -8.757 -49.092 1.00 56.47 130 VAL A CA 1
ATOM 1034 C C . VAL A 1 130 ? 59.313 -7.953 -49.535 1.00 56.47 130 VAL A C 1
ATOM 1036 O O . VAL A 1 130 ? 59.176 -6.764 -49.837 1.00 56.47 130 VAL A O 1
ATOM 1039 N N . PRO A 1 131 ? 60.522 -8.548 -49.615 1.00 50.38 131 PRO A N 1
ATOM 1040 C CA . PRO A 1 131 ? 61.685 -7.860 -50.152 1.00 50.38 131 PRO A CA 1
ATOM 1041 C C . PRO A 1 131 ? 61.532 -7.713 -51.670 1.00 50.38 131 PRO A C 1
ATOM 1043 O O . PRO A 1 131 ? 61.257 -8.670 -52.395 1.00 50.38 131 PRO A O 1
ATOM 1046 N N . ARG A 1 132 ? 61.715 -6.487 -52.158 1.00 51.44 132 ARG A N 1
ATOM 1047 C CA . ARG A 1 132 ? 61.715 -6.145 -53.582 1.00 51.44 132 ARG A CA 1
ATOM 1048 C C . ARG A 1 132 ? 63.028 -6.634 -54.205 1.00 51.44 132 ARG A C 1
ATOM 1050 O O . ARG A 1 132 ? 64.040 -5.949 -54.109 1.00 51.44 132 ARG A O 1
ATOM 1057 N N . ILE A 1 133 ? 63.024 -7.817 -54.818 1.00 50.88 133 ILE A N 1
ATOM 1058 C CA . ILE A 1 133 ? 64.140 -8.294 -55.647 1.00 50.88 133 ILE A CA 1
ATOM 1059 C C . ILE A 1 133 ? 63.966 -7.674 -57.041 1.00 50.88 133 ILE A C 1
ATOM 1061 O O . ILE A 1 133 ? 63.080 -8.081 -57.788 1.00 50.88 133 ILE A O 1
ATOM 1065 N N . TYR A 1 134 ? 64.769 -6.657 -57.365 1.00 43.47 134 TYR A N 1
ATOM 1066 C CA . TYR A 1 134 ? 65.010 -6.233 -58.748 1.00 43.47 134 TYR A CA 1
ATOM 1067 C C . TYR A 1 134 ? 66.335 -6.849 -59.207 1.00 43.47 134 TYR A C 1
ATOM 1069 O O . TYR A 1 134 ? 67.334 -6.746 -58.494 1.00 43.47 134 TYR A O 1
ATOM 1077 N N . SER A 1 135 ? 66.269 -7.534 -60.353 1.00 42.44 135 SER A N 1
ATOM 1078 C CA . SER A 1 135 ? 67.394 -8.072 -61.128 1.00 42.44 135 SER A CA 1
ATOM 1079 C C . SER A 1 135 ? 68.336 -6.995 -61.644 1.00 42.44 135 SER A C 1
ATOM 1081 O O . SER A 1 135 ? 67.853 -5.866 -61.895 1.00 42.44 135 SER A O 1
#

Foldseek 3Di:
DKWKDALVDIDDDPPPPVDDFDWDCPPLWIWTDDPNFTDTDLAFQDWQWDWDDDPRITMTDTDTDHGCCVPCVVVQVVVVHHHDHRDDDDDNVVTDHDDHDDDDPPPVVVVVVVVVVVVVVVVVVVVVPDDDDDD

Sequence (135 aa):
MWEERSCRQTREWQHWGSGCYQYRCQHGRLHILIANKSYECYFAGQKLKVQLMAEGWLHRGAVVCPSCKDICNTEFERRGERCKISESAPPDSYYPRDELKCSSAQTPHAKALLASLILLSLTTAASTSVPRIYS

Mean predicted aligned error: 10.98 Å

Organism: NCBI:txid74869

Solvent-accessible surface area (backbone atoms only — not comparable to full-atom values): 8395 Å² total; per-residue (Å²): 110,29,37,39,35,45,92,88,49,77,48,79,35,86,57,79,75,72,70,90,67,53,70,48,74,53,98,40,32,35,28,44,40,56,92,97,44,80,44,79,43,44,36,60,67,42,74,46,80,44,34,42,72,55,99,83,27,33,38,37,36,63,47,68,30,66,49,42,62,81,74,32,40,72,64,27,51,77,69,77,45,56,66,60,75,72,53,88,70,76,63,83,80,74,56,83,66,57,79,86,86,73,76,80,80,76,57,68,58,64,62,50,53,54,53,52,55,54,54,53,56,56,53,60,66,62,69,76,70,71,80,85,84,78,134

Secondary structure (DSSP, 8-state):
-EEEE-SS-EEEESSTT-SPPEEEEETTEEEEEETTEEEEESSTT-EEEEEEEETTEEEEEEEE---HHHHHHHHHHHTT--PPPP-PPPPTTSS------------HHHHHHHHHHHHHHHHHHHHTT------

pLDDT: mean 84.93, std 16.04, range [42.44, 98.25]

Radius of gyration: 30.08 Å; Cα contacts (8 Å, |Δi|>4): 185; chains: 1; bounding box: 89×26×80 Å

Nearest PDB structures (foldseek):
  8hl5-assembly1_AL6P  TM=2.904E-01  e=3.008E+00  Sulfolobus acidocaldarius DSM 639
  7pib-assembly1_e  TM=3.162E-01  e=5.434E+00  Mycoplasmoides pneumoniae M129
  6tc7-assembly1_AAA  TM=2.654E-01  e=7.749E+00  Glycine max